Protein AF-A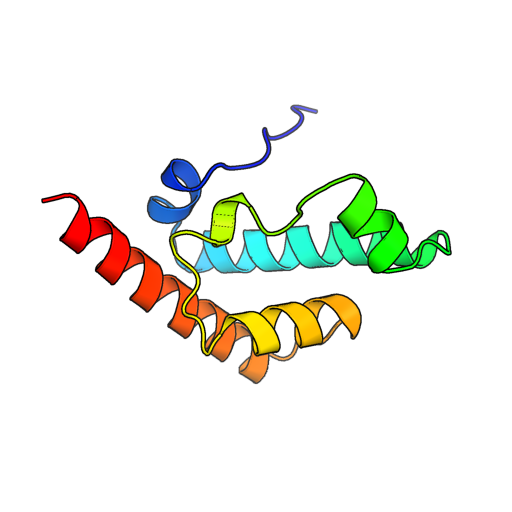0A9E1LBX3-F1 (afdb_monomer)

pLDDT: mean 90.94, std 12.04, range [31.88, 98.06]

Nearest PDB structures (foldseek):
  2rjb-assembly2_B  TM=6.618E-01  e=8.357E+00  Shigella flexneri

Radius of gyration: 13.59 Å; Cα contacts (8 Å, |Δi|>4): 63; chains: 1; bounding box: 32×26×35 Å

Solvent-accessible surface area (backbone atoms only — not comparable to full-atom values): 5793 Å² total; per-residue (Å²): 131,82,78,76,72,83,67,46,45,78,53,58,66,70,46,52,73,67,55,46,52,52,49,55,50,52,53,36,51,54,51,47,55,49,43,72,74,72,46,52,72,64,68,46,58,78,75,43,70,96,53,62,43,47,55,80,26,48,40,78,84,37,48,63,56,48,52,53,28,47,76,70,67,58,77,52,66,73,60,50,50,53,44,48,55,33,37,54,54,20,35,55,52,47,57,61,72,76,112

Mean predicted aligned error: 4.15 Å

Structure (mmCIF, N/CA/C/O backbone):
data_AF-A0A9E1LBX3-F1
#
_entry.id   AF-A0A9E1LBX3-F1
#
loop_
_atom_site.group_PDB
_atom_site.id
_atom_site.type_symbol
_atom_site.label_atom_id
_atom_site.label_alt_id
_atom_site.label_comp_id
_atom_site.label_asym_id
_atom_site.label_entity_id
_atom_site.label_seq_id
_atom_site.pdbx_PDB_ins_code
_atom_site.Cartn_x
_atom_site.Cartn_y
_atom_site.Cartn_z
_atom_site.occupancy
_atom_site.B_iso_or_equiv
_atom_site.auth_seq_id
_atom_site.auth_comp_id
_atom_site.auth_asym_id
_atom_site.auth_atom_id
_atom_site.pdbx_PDB_model_num
ATOM 1 N N . MET A 1 1 ? -20.919 13.470 -9.240 1.00 31.88 1 MET A N 1
ATOM 2 C CA . MET A 1 1 ? -19.531 13.146 -8.851 1.00 31.88 1 MET A CA 1
ATOM 3 C C . MET A 1 1 ? -19.113 11.961 -9.699 1.00 31.88 1 MET A C 1
ATOM 5 O O . MET A 1 1 ? -19.837 10.973 -9.703 1.00 31.88 1 MET A O 1
ATOM 9 N N . LEU A 1 2 ? -18.064 12.097 -10.511 1.00 33.78 2 LEU A N 1
ATOM 10 C CA . LEU A 1 2 ? -17.537 10.979 -11.294 1.00 33.78 2 LEU A CA 1
ATOM 11 C C . LEU A 1 2 ? -16.937 9.985 -10.293 1.00 33.78 2 LEU A C 1
ATOM 13 O O . LEU A 1 2 ? -16.091 10.378 -9.497 1.00 33.78 2 LEU A O 1
ATOM 17 N N . LYS A 1 3 ? -17.411 8.734 -10.286 1.00 40.97 3 LYS A N 1
ATOM 18 C CA . LYS A 1 3 ? -16.657 7.633 -9.675 1.00 40.97 3 LYS A CA 1
ATOM 19 C C . LYS A 1 3 ? -15.338 7.597 -10.443 1.00 40.97 3 LYS A C 1
ATOM 21 O O . LYS A 1 3 ? -15.359 7.248 -11.622 1.00 40.97 3 LYS A O 1
ATOM 26 N N . GLU A 1 4 ? -14.242 8.048 -9.840 1.00 57.53 4 GLU A N 1
ATOM 27 C CA . GLU A 1 4 ? -12.926 7.788 -10.419 1.00 57.53 4 GLU A CA 1
ATOM 28 C C . GLU A 1 4 ? -12.825 6.270 -10.583 1.00 57.53 4 GLU A C 1
ATOM 30 O O . GLU A 1 4 ? -13.094 5.516 -9.645 1.00 57.53 4 GLU A O 1
ATOM 35 N N . SER A 1 5 ? -12.589 5.812 -11.813 1.00 68.69 5 SER A N 1
ATOM 36 C CA . SER A 1 5 ? -12.378 4.392 -12.069 1.00 68.69 5 SER A CA 1
ATOM 37 C C . SER A 1 5 ? -11.187 3.932 -11.240 1.00 68.69 5 SER A C 1
ATOM 39 O O . SER A 1 5 ? -10.177 4.637 -11.201 1.00 68.69 5 SER A O 1
ATOM 41 N N . ILE A 1 6 ? -11.301 2.761 -10.611 1.00 79.62 6 ILE A N 1
ATOM 42 C CA . ILE A 1 6 ? -10.188 2.131 -9.896 1.00 79.62 6 ILE A CA 1
ATOM 43 C C . ILE A 1 6 ? -8.996 2.061 -10.871 1.00 79.62 6 ILE A C 1
ATOM 45 O O . ILE A 1 6 ? -9.154 1.486 -11.953 1.00 79.62 6 ILE A O 1
ATOM 49 N N . PRO A 1 7 ? -7.853 2.703 -10.559 1.00 89.62 7 PRO A N 1
ATOM 50 C CA . PRO A 1 7 ? -6.698 2.720 -11.448 1.00 89.62 7 PRO A CA 1
ATOM 51 C C . PRO A 1 7 ? -6.176 1.303 -11.680 1.00 89.62 7 PRO A C 1
ATOM 53 O O . PRO A 1 7 ? -6.042 0.537 -10.730 1.00 89.62 7 PRO A O 1
ATOM 56 N N . ASN A 1 8 ? -5.828 0.966 -12.920 1.00 93.94 8 ASN A N 1
ATOM 57 C CA . ASN A 1 8 ? -5.071 -0.254 -13.211 1.00 93.94 8 ASN A CA 1
ATOM 58 C C . ASN A 1 8 ? -3.556 0.029 -13.159 1.00 93.94 8 ASN A C 1
ATOM 60 O O . ASN A 1 8 ? -3.117 1.178 -13.075 1.00 93.94 8 ASN A O 1
ATOM 64 N N . THR A 1 9 ? -2.724 -1.005 -13.278 1.00 94.94 9 THR A N 1
ATOM 65 C CA . THR A 1 9 ? -1.258 -0.861 -13.243 1.00 94.94 9 THR A CA 1
ATOM 66 C C . THR A 1 9 ? -0.711 0.133 -14.277 1.00 94.94 9 THR A C 1
ATOM 68 O O . THR A 1 9 ? 0.222 0.876 -13.972 1.00 94.94 9 THR A O 1
ATOM 71 N N . ASN A 1 10 ? -1.276 0.197 -15.492 1.00 93.06 10 ASN A N 1
ATOM 72 C CA . ASN A 1 10 ? -0.830 1.150 -16.518 1.00 93.06 10 ASN A CA 1
ATOM 73 C C . ASN A 1 10 ? -1.163 2.608 -16.141 1.00 93.06 10 ASN A C 1
ATOM 75 O O . ASN A 1 10 ? -0.439 3.527 -16.526 1.00 93.06 10 ASN A O 1
ATOM 79 N N . ASP A 1 11 ? -2.209 2.833 -15.347 1.00 94.69 11 ASP A N 1
ATOM 80 C CA . ASP A 1 11 ? -2.476 4.153 -14.778 1.00 94.69 11 ASP A CA 1
ATOM 81 C C . ASP A 1 11 ? -1.420 4.482 -13.715 1.00 94.69 11 ASP A C 1
ATOM 83 O O . ASP A 1 11 ? -0.814 5.555 -13.754 1.00 94.69 11 ASP A O 1
ATOM 87 N N . LEU A 1 12 ? -1.117 3.537 -12.819 1.00 95.06 12 LEU A N 1
ATOM 88 C CA . LEU A 1 12 ? -0.159 3.728 -11.722 1.00 95.06 12 LEU A CA 1
ATOM 89 C C . LEU A 1 12 ? 1.269 4.029 -12.204 1.00 95.06 12 LEU A C 1
ATOM 91 O O . LEU A 1 12 ? 1.968 4.867 -11.619 1.00 95.06 12 LEU A O 1
ATOM 95 N N . ILE A 1 13 ? 1.715 3.412 -13.303 1.00 94.88 13 ILE A N 1
ATOM 96 C CA . ILE A 1 13 ? 3.030 3.726 -13.887 1.00 94.88 13 ILE A CA 1
ATOM 97 C C . ILE A 1 13 ? 3.116 5.184 -14.365 1.00 94.88 13 ILE A C 1
ATOM 99 O O . ILE A 1 13 ? 4.189 5.778 -14.290 1.00 94.88 13 ILE A O 1
ATOM 103 N N . SER A 1 14 ? 1.996 5.798 -14.762 1.00 94.25 14 SER A N 1
ATOM 104 C CA . SER A 1 14 ? 1.945 7.199 -15.206 1.00 94.25 14 SER A CA 1
ATOM 105 C C . SER A 1 14 ? 1.886 8.213 -14.057 1.00 94.25 14 SER A C 1
ATOM 107 O O . SER A 1 14 ? 2.083 9.409 -14.272 1.00 94.25 14 SER A O 1
ATOM 109 N N . PHE A 1 15 ? 1.612 7.764 -12.827 1.00 95.69 15 PHE A N 1
ATOM 110 C CA . PHE A 1 15 ? 1.454 8.665 -11.686 1.00 95.69 15 PHE A CA 1
ATOM 111 C C . PHE A 1 15 ? 2.775 9.342 -11.314 1.00 95.69 15 PHE A C 1
ATOM 113 O O . PHE A 1 15 ? 3.823 8.693 -11.243 1.00 95.69 15 PHE A O 1
ATOM 120 N N . SER A 1 16 ? 2.699 10.638 -11.001 1.00 96.44 16 SER A N 1
ATOM 121 C CA . SER A 1 16 ? 3.754 11.333 -10.264 1.00 96.44 16 SER A CA 1
ATOM 122 C C . SER A 1 16 ? 3.885 10.761 -8.848 1.00 96.44 16 SER A C 1
ATOM 124 O O . SER A 1 16 ? 2.970 10.104 -8.345 1.00 96.44 16 SER A O 1
ATOM 126 N N . ASN A 1 17 ? 5.000 11.047 -8.174 1.00 94.88 17 ASN A N 1
ATOM 127 C CA . ASN A 1 17 ? 5.218 10.603 -6.792 1.00 94.88 17 ASN A CA 1
ATOM 128 C C . ASN A 1 17 ? 4.126 11.123 -5.844 1.00 94.88 17 ASN A C 1
ATOM 130 O O . ASN A 1 17 ? 3.63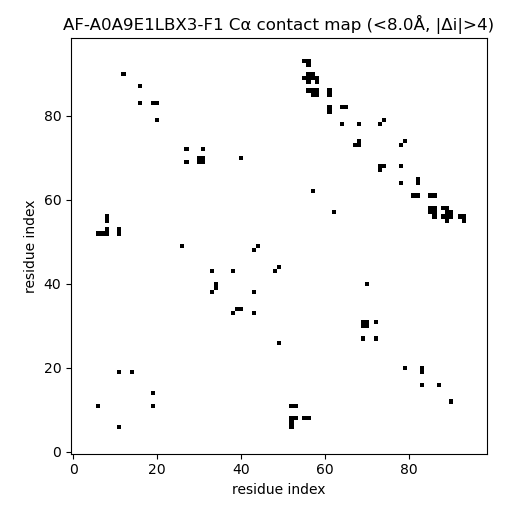6 10.375 -5.003 1.00 94.88 17 ASN A O 1
ATOM 134 N N . GLU A 1 18 ? 3.694 12.374 -6.021 1.00 96.00 18 GLU A N 1
ATOM 135 C CA . GLU A 1 18 ? 2.595 12.959 -5.245 1.00 96.00 18 GLU A CA 1
ATOM 136 C C . GLU A 1 18 ? 1.277 12.224 -5.497 1.00 96.00 18 GLU A C 1
ATOM 138 O O . GLU A 1 18 ? 0.597 11.838 -4.551 1.00 96.00 18 GLU A O 1
ATOM 143 N N . LYS A 1 19 ? 0.947 11.947 -6.766 1.00 96.50 19 LYS A N 1
ATOM 144 C CA . LYS A 1 19 ? -0.279 11.222 -7.115 1.00 96.50 19 LYS A CA 1
ATOM 145 C C . LYS A 1 19 ? -0.251 9.778 -6.604 1.00 96.50 19 LYS A C 1
ATOM 147 O O . LYS A 1 19 ? -1.280 9.277 -6.165 1.00 96.50 19 LYS A O 1
ATOM 152 N N . MET A 1 20 ? 0.915 9.129 -6.608 1.00 96.56 20 MET A N 1
ATOM 153 C CA . MET A 1 20 ? 1.104 7.811 -5.997 1.00 96.56 20 MET A CA 1
ATOM 154 C C . MET A 1 20 ? 0.894 7.864 -4.479 1.00 96.56 20 MET A C 1
ATOM 156 O O . MET A 1 20 ? 0.177 7.031 -3.937 1.00 96.56 20 MET A O 1
ATOM 160 N N . ARG A 1 21 ? 1.447 8.870 -3.790 1.00 96.62 21 ARG A N 1
ATOM 161 C CA . ARG A 1 21 ? 1.217 9.076 -2.351 1.00 96.62 21 ARG A CA 1
ATOM 162 C C . ARG A 1 21 ? -0.269 9.261 -2.047 1.00 96.62 21 ARG A C 1
ATOM 164 O O . ARG A 1 21 ? -0.793 8.597 -1.159 1.00 96.62 21 ARG A O 1
ATOM 171 N N . THR A 1 22 ? -0.962 10.108 -2.809 1.00 96.38 22 THR A N 1
ATOM 172 C CA . THR A 1 22 ? -2.414 10.293 -2.674 1.00 96.38 22 THR A CA 1
ATOM 173 C C . THR A 1 22 ? -3.175 8.993 -2.923 1.00 96.38 22 THR A C 1
ATOM 175 O O . THR A 1 22 ? -4.074 8.669 -2.157 1.00 96.38 22 THR A O 1
ATOM 178 N N . TYR A 1 23 ? -2.798 8.221 -3.944 1.00 95.69 23 TYR A N 1
ATOM 179 C CA . TYR A 1 23 ? -3.412 6.924 -4.226 1.00 95.69 23 TYR A CA 1
ATOM 180 C C . TYR A 1 23 ? -3.281 5.949 -3.048 1.00 95.69 23 TYR A C 1
ATOM 182 O O . TYR A 1 23 ? -4.279 5.364 -2.635 1.00 95.69 23 TYR A O 1
ATOM 190 N N . ILE A 1 24 ? -2.087 5.823 -2.461 1.00 95.88 24 ILE A N 1
ATOM 191 C CA . ILE A 1 24 ? -1.861 4.951 -1.300 1.00 95.88 24 ILE A CA 1
ATOM 192 C C . ILE A 1 24 ? -2.670 5.421 -0.082 1.00 95.88 24 ILE A C 1
ATOM 194 O O . ILE A 1 24 ? -3.261 4.593 0.607 1.00 95.88 24 ILE A O 1
ATOM 198 N N . HIS A 1 25 ? -2.777 6.731 0.157 1.00 95.56 25 HIS A N 1
ATOM 199 C CA . HIS A 1 25 ? -3.645 7.253 1.217 1.00 95.56 25 HIS A CA 1
ATOM 200 C C . HIS A 1 25 ? -5.128 6.963 0.970 1.00 95.56 25 HIS A C 1
ATOM 202 O O . HIS A 1 25 ? -5.805 6.516 1.890 1.00 95.56 25 HIS A O 1
ATOM 208 N N . ASN A 1 26 ? -5.618 7.147 -0.257 1.00 94.94 26 ASN A N 1
ATOM 209 C CA . ASN A 1 26 ? -7.007 6.845 -0.605 1.00 94.94 26 ASN A CA 1
ATOM 210 C C . ASN A 1 26 ? -7.316 5.352 -0.436 1.00 94.94 26 ASN A C 1
ATOM 212 O O . ASN A 1 26 ? -8.376 5.000 0.076 1.00 94.94 26 ASN A O 1
ATOM 216 N N . LEU A 1 27 ? -6.383 4.478 -0.829 1.00 93.69 27 LEU A N 1
ATOM 217 C CA . LEU A 1 27 ? -6.505 3.035 -0.624 1.00 93.69 27 LEU A CA 1
ATOM 218 C C . LEU A 1 27 ? -6.592 2.694 0.869 1.00 93.69 27 LEU A C 1
ATOM 220 O O . LEU A 1 27 ? -7.426 1.894 1.287 1.00 93.69 27 LEU A O 1
ATOM 224 N N . GLN A 1 28 ? -5.762 3.345 1.684 1.00 93.62 28 GLN A N 1
ATOM 225 C CA . GLN A 1 28 ? -5.781 3.186 3.133 1.00 93.62 28 GLN A CA 1
ATOM 226 C C . GLN A 1 28 ? -7.082 3.709 3.757 1.00 93.62 28 GLN A C 1
ATOM 228 O O . GLN A 1 28 ? -7.611 3.078 4.668 1.00 93.62 28 GLN A O 1
ATOM 233 N N . ASP A 1 29 ? -7.612 4.837 3.281 1.00 94.62 29 ASP A N 1
ATOM 234 C CA . ASP A 1 29 ? -8.892 5.394 3.730 1.00 94.62 29 ASP A CA 1
ATOM 235 C C . ASP A 1 29 ? -10.063 4.458 3.408 1.00 94.62 29 ASP A C 1
ATOM 237 O O . ASP A 1 29 ? -10.891 4.192 4.281 1.00 94.62 29 ASP A O 1
ATOM 241 N N . ASP A 1 30 ? -10.110 3.915 2.190 1.00 92.81 30 ASP A N 1
ATOM 242 C CA . ASP A 1 30 ? -11.144 2.965 1.771 1.00 92.81 30 ASP A CA 1
ATOM 243 C C . ASP A 1 30 ? -11.092 1.674 2.602 1.00 92.81 30 ASP A C 1
ATOM 245 O O . ASP A 1 30 ? -12.108 1.239 3.156 1.00 92.81 30 ASP A O 1
ATOM 249 N N . LEU A 1 31 ? -9.893 1.111 2.793 1.00 92.62 31 LEU A N 1
ATOM 250 C CA . LEU A 1 31 ? -9.712 -0.085 3.611 1.00 92.62 31 LEU A CA 1
ATOM 251 C C . LEU A 1 31 ? -10.120 0.160 5.069 1.00 92.62 31 LEU A C 1
ATOM 253 O O . LEU A 1 31 ? -10.858 -0.634 5.650 1.00 92.62 31 LEU A O 1
ATOM 257 N N . GLN A 1 32 ? -9.686 1.271 5.666 1.00 93.81 32 GLN A N 1
ATOM 258 C CA . GLN A 1 32 ? -10.037 1.607 7.047 1.00 93.81 32 GLN A CA 1
ATOM 259 C C . GLN A 1 32 ? -11.534 1.883 7.205 1.00 93.81 32 GLN A C 1
ATOM 261 O O . GLN A 1 32 ? -12.123 1.485 8.210 1.00 93.81 32 GLN A O 1
ATOM 266 N N . SER A 1 33 ? -12.181 2.480 6.199 1.00 94.25 33 SER A N 1
ATOM 267 C CA . SER A 1 33 ? -13.636 2.627 6.182 1.00 94.25 33 SER A CA 1
ATOM 268 C C . SER A 1 33 ? -14.317 1.261 6.240 1.00 94.25 33 SER A C 1
ATOM 270 O O . SER A 1 33 ? -15.231 1.080 7.043 1.00 94.25 33 SER A O 1
ATOM 272 N N . LYS A 1 34 ? -13.860 0.279 5.455 1.00 93.00 34 LYS A N 1
ATOM 273 C CA . LYS A 1 34 ? -14.406 -1.090 5.466 1.00 93.00 34 LYS A CA 1
ATOM 274 C C . LYS A 1 34 ? -14.158 -1.790 6.802 1.00 93.00 34 LYS A C 1
ATOM 276 O O . LYS A 1 34 ? -15.112 -2.290 7.398 1.00 93.00 34 LYS A O 1
ATOM 281 N N . LEU A 1 35 ? -12.934 -1.742 7.327 1.00 92.19 35 LEU A N 1
ATOM 282 C CA . LEU A 1 35 ? -12.587 -2.316 8.634 1.00 92.19 35 LEU A CA 1
ATOM 283 C C . LEU A 1 35 ? -13.424 -1.702 9.772 1.00 92.19 35 LEU A C 1
ATOM 285 O O . LEU A 1 35 ? -13.866 -2.408 10.676 1.00 92.19 35 LEU A O 1
ATOM 289 N N . SER A 1 36 ? -13.731 -0.402 9.699 1.00 93.19 36 SER A N 1
ATOM 290 C CA . SER A 1 36 ? -14.560 0.283 10.702 1.00 93.19 36 SER A CA 1
ATOM 291 C C . SER A 1 36 ? -16.009 -0.218 10.761 1.00 93.19 36 SER A C 1
ATOM 293 O O . SER A 1 36 ? -16.680 -0.043 11.778 1.00 93.19 36 SER A O 1
ATOM 295 N N . THR A 1 37 ? -16.488 -0.890 9.706 1.00 94.50 37 THR A N 1
ATOM 296 C CA . THR A 1 37 ? -17.816 -1.528 9.682 1.00 94.50 37 THR A CA 1
ATOM 297 C C . THR A 1 37 ? -17.860 -2.879 10.403 1.00 94.50 37 THR A C 1
ATOM 299 O O . THR A 1 37 ? -18.927 -3.482 10.500 1.00 94.50 37 THR A O 1
ATOM 302 N N . GLY A 1 38 ? -16.723 -3.348 10.930 1.00 93.19 38 GLY A N 1
ATOM 303 C CA . GLY A 1 38 ? -16.594 -4.639 11.605 1.00 93.19 38 GLY A CA 1
ATOM 304 C C . GLY A 1 38 ? -16.184 -5.793 10.688 1.00 93.19 38 GLY A C 1
ATOM 305 O O . GLY A 1 38 ? -16.121 -6.925 11.160 1.00 93.19 38 GLY A O 1
ATOM 306 N N . LEU A 1 39 ? -15.898 -5.526 9.407 1.00 93.50 39 LEU A N 1
ATOM 307 C CA . LEU A 1 39 ? -15.289 -6.508 8.507 1.00 93.50 39 LEU A CA 1
ATOM 308 C C . LEU A 1 39 ? -13.846 -6.794 8.937 1.00 93.50 39 LEU A C 1
ATOM 310 O O . LEU A 1 39 ? -13.105 -5.873 9.284 1.00 93.50 39 LEU A O 1
ATOM 314 N N . SER A 1 40 ? -13.444 -8.062 8.886 1.00 90.69 40 SER A N 1
ATOM 315 C CA . SER A 1 40 ? -12.037 -8.445 9.005 1.00 90.69 40 SER A CA 1
ATOM 316 C C . SER A 1 40 ? -11.291 -8.205 7.690 1.00 90.69 40 SER A C 1
ATOM 318 O O . SER A 1 40 ? -11.902 -8.006 6.639 1.00 90.69 40 SER A O 1
ATOM 320 N N . ILE A 1 41 ? -9.955 -8.230 7.735 1.00 86.44 41 ILE A N 1
ATOM 321 C CA . ILE A 1 41 ? -9.150 -8.178 6.508 1.00 86.44 41 ILE A CA 1
ATOM 322 C C . ILE A 1 41 ? -9.443 -9.380 5.602 1.00 86.44 41 ILE A C 1
ATOM 324 O O . ILE A 1 41 ? -9.5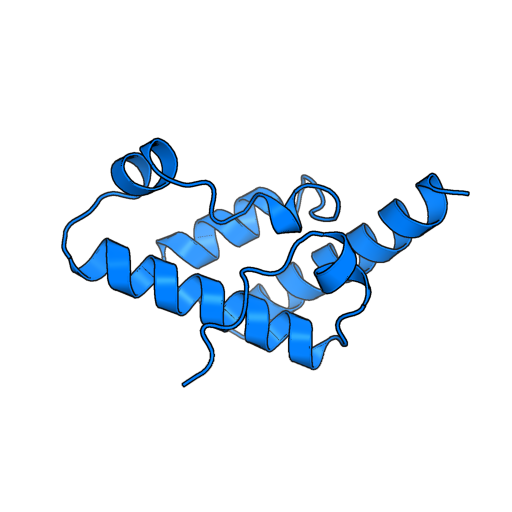31 -9.208 4.393 1.00 86.44 41 ILE A O 1
ATOM 328 N N . ASP A 1 42 ? -9.686 -10.556 6.182 1.00 89.06 42 ASP A N 1
ATOM 329 C CA . ASP A 1 42 ? -10.018 -11.766 5.431 1.00 89.06 42 ASP A CA 1
ATOM 330 C C . ASP A 1 42 ? -11.365 -11.602 4.700 1.00 89.06 42 ASP A C 1
ATOM 332 O O . ASP A 1 42 ? -11.440 -11.842 3.500 1.00 89.06 42 ASP A O 1
ATOM 336 N N . ASP A 1 43 ? -12.396 -11.054 5.363 1.00 93.75 43 ASP A N 1
ATOM 337 C CA . ASP A 1 43 ? -13.708 -10.782 4.737 1.00 93.75 43 ASP A CA 1
ATOM 338 C C . ASP A 1 43 ? -13.628 -9.816 3.544 1.00 93.75 43 ASP A C 1
ATOM 340 O O . ASP A 1 43 ? -14.509 -9.814 2.673 1.00 93.75 43 ASP A O 1
ATOM 344 N N . ILE A 1 44 ? -12.639 -8.920 3.570 1.00 91.25 44 ILE A N 1
ATOM 345 C CA . ILE A 1 44 ? -12.371 -7.949 2.512 1.00 91.25 44 ILE A CA 1
ATOM 346 C C . ILE A 1 44 ? -11.665 -8.660 1.355 1.00 91.25 44 ILE A C 1
ATOM 348 O O . ILE A 1 44 ? -12.162 -8.612 0.232 1.00 91.25 44 ILE A O 1
ATOM 352 N N . LEU A 1 45 ? -10.573 -9.375 1.642 1.00 88.94 45 LEU A N 1
ATOM 353 C CA . LEU A 1 45 ? -9.781 -10.100 0.644 1.00 88.94 45 LEU A CA 1
ATOM 354 C C . LEU A 1 45 ? -10.566 -11.223 -0.055 1.00 88.94 45 LEU A C 1
ATOM 356 O O . LEU A 1 45 ? -10.317 -11.518 -1.220 1.00 88.94 45 LEU A O 1
ATOM 360 N N . ASP A 1 46 ? -11.567 -11.802 0.610 1.00 92.00 46 ASP A N 1
ATOM 361 C CA . ASP A 1 46 ? -12.476 -12.785 0.008 1.00 92.00 46 ASP A CA 1
ATOM 362 C C . ASP A 1 46 ? -13.380 -12.188 -1.090 1.00 92.00 46 ASP A C 1
ATOM 364 O O . ASP A 1 46 ? -13.949 -12.921 -1.905 1.00 92.00 46 ASP A O 1
ATOM 368 N N . LYS A 1 47 ? -13.571 -10.863 -1.099 1.00 91.31 47 LYS A N 1
ATOM 369 C CA . LYS A 1 47 ? -14.512 -10.165 -1.995 1.00 91.31 47 LYS A CA 1
ATOM 370 C C . LYS A 1 47 ? -13.826 -9.281 -3.022 1.00 91.31 47 LYS A C 1
ATOM 372 O O . LYS A 1 47 ? -14.403 -9.029 -4.080 1.00 91.31 47 LYS A O 1
ATOM 377 N N . GLU A 1 48 ? -12.650 -8.771 -2.697 1.00 89.75 48 GLU A N 1
ATOM 378 C CA . GLU A 1 48 ? -11.897 -7.834 -3.517 1.00 89.75 48 GLU A CA 1
ATOM 379 C C . GLU A 1 48 ? -10.397 -8.009 -3.295 1.00 89.75 48 GLU A C 1
ATOM 381 O O . GLU A 1 48 ? -9.959 -8.401 -2.219 1.00 89.75 48 GLU A O 1
ATOM 386 N N . ASP A 1 49 ? -9.610 -7.646 -4.304 1.00 89.50 49 ASP A N 1
ATOM 387 C CA . ASP A 1 49 ? -8.167 -7.506 -4.168 1.00 89.50 49 ASP A CA 1
ATOM 388 C C . ASP A 1 49 ? -7.797 -6.012 -4.221 1.00 89.50 49 ASP A C 1
ATOM 390 O O . ASP A 1 49 ? -7.690 -5.428 -5.304 1.00 89.50 49 ASP A O 1
ATOM 394 N N . PRO A 1 50 ? -7.626 -5.348 -3.063 1.00 88.06 50 PRO A N 1
ATOM 395 C CA . PRO A 1 50 ? -7.295 -3.926 -3.013 1.00 88.06 50 PRO A CA 1
ATOM 396 C C . PRO A 1 50 ? -5.884 -3.624 -3.544 1.00 88.06 50 PRO A C 1
ATOM 398 O O . PRO A 1 50 ? -5.548 -2.457 -3.770 1.00 88.06 50 PRO A O 1
ATOM 401 N N . PHE A 1 51 ? -5.040 -4.643 -3.731 1.00 91.25 51 PHE A N 1
ATOM 402 C CA . PHE A 1 51 ? -3.646 -4.487 -4.128 1.00 91.25 51 PHE A CA 1
ATOM 403 C C . PHE A 1 51 ? -3.377 -4.884 -5.583 1.00 91.25 51 PHE A C 1
ATOM 405 O O . PHE A 1 51 ? -2.294 -4.556 -6.066 1.00 91.25 51 PHE A O 1
ATOM 412 N N . GLU A 1 52 ? -4.347 -5.471 -6.295 1.00 93.12 52 GLU A N 1
ATOM 413 C CA . GLU A 1 52 ? -4.227 -5.984 -7.674 1.00 93.12 52 GLU A CA 1
ATOM 414 C C . GLU A 1 52 ? -3.442 -5.036 -8.600 1.00 93.12 52 GLU A C 1
ATOM 416 O O . GLU A 1 52 ? -2.471 -5.415 -9.256 1.00 93.12 52 GLU A O 1
ATOM 421 N N . ALA A 1 53 ? -3.808 -3.750 -8.620 1.00 94.88 53 ALA A N 1
ATOM 422 C CA . ALA A 1 53 ? -3.167 -2.771 -9.495 1.00 94.88 53 ALA A CA 1
ATOM 423 C C . ALA A 1 53 ? -1.688 -2.510 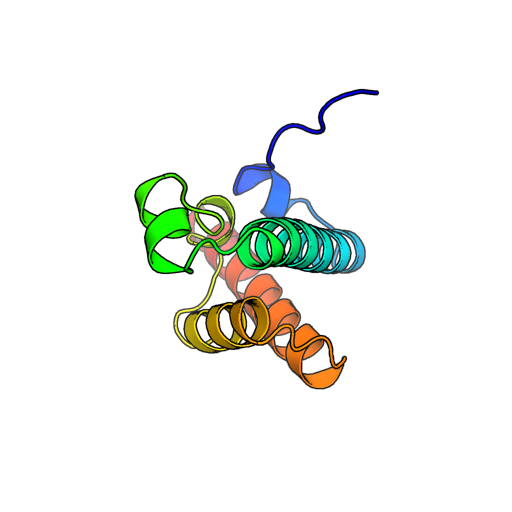-9.149 1.00 94.88 53 ALA A C 1
ATOM 425 O O . ALA A 1 53 ? -0.900 -2.170 -10.040 1.00 94.88 53 ALA A O 1
ATOM 426 N N . LEU A 1 54 ? -1.318 -2.652 -7.872 1.00 95.50 54 LEU A N 1
ATOM 427 C CA . LEU A 1 54 ? 0.039 -2.464 -7.360 1.00 95.50 54 LEU A CA 1
ATOM 428 C C . LEU A 1 54 ? 0.914 -3.698 -7.584 1.00 95.50 54 LEU A C 1
ATOM 430 O O . LEU A 1 54 ? 2.116 -3.518 -7.758 1.00 95.50 54 LEU A O 1
ATOM 434 N N . GLU A 1 55 ? 0.356 -4.913 -7.603 1.00 94.62 55 GLU A N 1
ATOM 435 C CA . GLU A 1 55 ? 1.134 -6.163 -7.629 1.00 94.62 55 GLU A CA 1
ATOM 436 C C . GLU A 1 55 ? 2.253 -6.192 -8.686 1.00 94.62 55 GLU A C 1
ATOM 438 O O . GLU A 1 55 ? 3.386 -6.521 -8.327 1.00 94.62 55 GLU A O 1
ATOM 443 N N . PRO A 1 56 ? 2.042 -5.771 -9.953 1.00 95.69 56 PRO A N 1
ATOM 444 C CA . PRO A 1 56 ? 3.099 -5.859 -10.964 1.00 95.69 56 PRO A CA 1
ATOM 445 C C . PRO A 1 56 ? 4.260 -4.879 -10.749 1.00 95.69 56 PRO A C 1
ATOM 447 O O . PRO A 1 56 ? 5.308 -5.018 -11.378 1.00 95.69 56 PRO A O 1
ATOM 450 N N . ILE A 1 57 ? 4.064 -3.862 -9.905 1.00 96.56 57 ILE A N 1
ATOM 451 C CA . ILE A 1 57 ? 5.041 -2.810 -9.596 1.00 96.56 57 ILE A CA 1
ATOM 452 C C . ILE A 1 57 ? 5.433 -2.798 -8.115 1.00 96.56 57 ILE A C 1
ATOM 454 O O . ILE A 1 57 ? 6.094 -1.858 -7.675 1.00 96.56 57 ILE A O 1
ATOM 458 N N . LEU A 1 58 ? 5.012 -3.794 -7.335 1.00 96.69 58 LEU A N 1
ATOM 459 C CA . LEU A 1 58 ? 5.237 -3.865 -5.897 1.00 96.69 58 LEU A CA 1
ATOM 460 C C . LEU A 1 58 ? 6.362 -4.865 -5.605 1.00 96.69 58 LEU A C 1
ATOM 462 O O . LEU A 1 58 ? 6.156 -6.071 -5.732 1.00 96.69 58 LEU A O 1
ATOM 466 N N . PRO A 1 59 ? 7.561 -4.398 -5.205 1.00 96.44 59 PRO A N 1
ATOM 467 C CA . PRO A 1 59 ? 8.646 -5.300 -4.846 1.00 96.44 59 PRO A CA 1
ATOM 468 C C . PRO A 1 59 ? 8.262 -6.205 -3.671 1.00 96.44 59 PRO A C 1
ATOM 470 O O . PRO A 1 59 ? 7.562 -5.782 -2.744 1.00 96.44 59 PRO A O 1
ATOM 473 N N . GLN A 1 60 ? 8.763 -7.441 -3.684 1.00 94.88 60 GLN A N 1
ATOM 474 C CA . GLN A 1 60 ? 8.413 -8.466 -2.698 1.00 94.88 60 GLN A CA 1
ATOM 475 C C . GLN A 1 60 ? 8.737 -8.030 -1.261 1.00 94.88 60 GLN A C 1
ATOM 477 O O . GLN A 1 60 ? 7.982 -8.317 -0.336 1.00 94.88 60 GLN A O 1
ATOM 482 N N . GLU A 1 61 ? 9.837 -7.308 -1.063 1.00 94.69 61 GLU A N 1
ATOM 483 C CA . GLU A 1 61 ? 10.257 -6.782 0.234 1.00 94.69 61 GLU A CA 1
ATOM 484 C C . GLU A 1 61 ? 9.373 -5.631 0.746 1.00 94.69 61 GLU A C 1
ATOM 486 O O . GLU A 1 61 ? 9.326 -5.374 1.948 1.00 94.69 61 GLU A O 1
ATOM 491 N N . VAL A 1 62 ? 8.643 -4.956 -0.148 1.00 96.94 62 VAL A N 1
ATOM 492 C CA . VAL A 1 62 ? 7.763 -3.820 0.174 1.00 96.94 62 VAL A CA 1
ATOM 493 C C . VAL A 1 62 ? 6.346 -4.295 0.481 1.00 96.94 62 VAL A C 1
ATOM 495 O O . VAL A 1 62 ? 5.672 -3.693 1.316 1.00 96.94 62 VAL A O 1
ATOM 498 N N . TYR A 1 63 ? 5.906 -5.395 -0.136 1.00 94.31 63 TYR A N 1
ATOM 499 C CA . TYR A 1 63 ? 4.588 -5.993 0.091 1.00 94.31 63 TYR A CA 1
ATOM 500 C C . TYR A 1 63 ? 4.212 -6.140 1.581 1.00 94.31 63 TYR A C 1
ATOM 502 O O . TYR A 1 63 ? 3.185 -5.587 1.983 1.00 94.31 63 TYR A O 1
ATOM 510 N N . PRO A 1 64 ? 5.023 -6.782 2.452 1.00 94.06 64 PRO A N 1
ATOM 511 C CA . PRO A 1 64 ? 4.666 -6.913 3.866 1.00 94.06 64 PRO A CA 1
ATOM 512 C C . PRO A 1 64 ? 4.595 -5.562 4.592 1.00 94.06 64 PRO A C 1
ATOM 514 O O . PRO A 1 64 ? 3.788 -5.405 5.506 1.00 94.06 64 PRO A O 1
ATOM 517 N N . ILE A 1 65 ? 5.397 -4.572 4.183 1.00 96.00 65 ILE A N 1
ATOM 518 C CA . ILE A 1 65 ? 5.369 -3.219 4.760 1.00 96.00 65 ILE A CA 1
ATOM 519 C C . ILE A 1 65 ? 4.047 -2.533 4.410 1.00 96.00 65 ILE A C 1
ATOM 521 O O . ILE A 1 65 ? 3.402 -1.973 5.296 1.00 96.00 65 ILE A O 1
ATOM 525 N N . LEU A 1 66 ? 3.629 -2.614 3.141 1.00 95.12 66 LEU A N 1
ATOM 526 C CA . LEU A 1 66 ? 2.357 -2.070 2.671 1.00 95.12 66 LEU A CA 1
ATOM 527 C C . LEU A 1 66 ? 1.187 -2.689 3.439 1.00 95.12 66 LEU A C 1
ATOM 529 O O . LEU A 1 66 ? 0.398 -1.958 4.029 1.00 95.12 66 LEU A O 1
ATOM 533 N N . VAL A 1 67 ? 1.104 -4.021 3.496 1.00 91.88 67 VAL A N 1
ATOM 534 C CA . VAL A 1 67 ? 0.002 -4.728 4.170 1.00 91.88 67 VAL A CA 1
ATOM 535 C C . VAL A 1 67 ? -0.066 -4.370 5.657 1.00 91.88 67 VAL A C 1
ATOM 537 O O . VAL A 1 67 ? -1.134 -4.019 6.160 1.00 91.88 67 VAL A O 1
ATOM 540 N N . LEU A 1 68 ? 1.069 -4.385 6.368 1.00 93.69 68 LEU A N 1
ATOM 541 C CA . LEU A 1 68 ? 1.103 -4.018 7.786 1.00 93.69 68 LEU A CA 1
ATOM 542 C C . LEU A 1 68 ? 0.689 -2.563 8.015 1.00 93.69 68 LEU A C 1
ATOM 544 O O . LEU A 1 68 ? -0.047 -2.289 8.967 1.00 93.69 68 LEU A O 1
ATOM 548 N N . ALA A 1 69 ? 1.133 -1.642 7.155 1.00 95.12 69 ALA A N 1
ATOM 549 C CA . ALA A 1 69 ? 0.757 -0.238 7.245 1.00 95.12 69 ALA A CA 1
ATOM 550 C C . ALA A 1 69 ? -0.745 -0.034 7.012 1.00 95.12 69 ALA A C 1
ATOM 552 O O . ALA A 1 69 ? -1.390 0.704 7.757 1.00 95.12 69 ALA A O 1
ATOM 553 N N . MET A 1 70 ? -1.303 -0.740 6.030 1.00 91.69 70 MET A N 1
ATOM 554 C CA . MET A 1 70 ? -2.713 -0.679 5.659 1.00 91.69 70 MET A CA 1
ATOM 555 C C . MET A 1 70 ? -3.625 -1.192 6.773 1.00 91.69 70 MET A C 1
ATOM 557 O O . MET A 1 70 ? -4.556 -0.491 7.165 1.00 91.69 70 MET A O 1
ATOM 561 N N . ILE A 1 71 ? -3.324 -2.367 7.336 1.00 89.69 71 ILE A N 1
ATOM 562 C CA . ILE A 1 71 ? -4.126 -2.986 8.404 1.00 89.69 71 ILE A CA 1
ATOM 563 C C . ILE A 1 71 ? -4.063 -2.154 9.691 1.00 89.69 71 ILE A C 1
ATOM 565 O O . ILE A 1 71 ? -5.091 -1.872 10.302 1.00 89.69 71 ILE A O 1
ATOM 569 N N . ASN A 1 72 ? -2.864 -1.717 10.092 1.00 92.44 72 ASN A N 1
ATOM 570 C CA . ASN A 1 72 ? -2.650 -1.008 11.362 1.00 92.44 72 ASN A CA 1
ATOM 571 C C . ASN A 1 72 ? -2.828 0.514 11.256 1.00 92.44 72 ASN A C 1
ATOM 573 O O . ASN A 1 72 ? -2.509 1.244 12.194 1.00 92.44 72 ASN A O 1
ATOM 577 N N . ASN A 1 73 ? -3.299 1.003 10.110 1.00 94.19 73 ASN A N 1
ATOM 578 C CA . ASN A 1 73 ? -3.448 2.421 9.815 1.00 94.19 73 ASN A CA 1
ATOM 579 C C . ASN A 1 73 ? -2.171 3.260 10.067 1.00 94.19 73 ASN A C 1
ATOM 581 O O . ASN A 1 73 ? -2.238 4.397 10.540 1.00 94.19 73 ASN A O 1
ATOM 585 N N . ILE A 1 74 ? -0.991 2.715 9.760 1.00 96.19 74 ILE A N 1
ATOM 586 C CA . ILE A 1 74 ? 0.284 3.420 9.946 1.00 96.19 74 ILE A CA 1
ATOM 587 C C . ILE A 1 74 ? 0.460 4.418 8.798 1.00 96.19 74 ILE A C 1
ATOM 589 O O . ILE A 1 74 ? 0.503 4.031 7.634 1.00 96.19 74 ILE A O 1
ATOM 593 N N . ARG A 1 75 ? 0.558 5.712 9.127 1.00 95.31 75 ARG A N 1
ATOM 594 C CA . ARG A 1 75 ? 0.632 6.829 8.157 1.00 95.31 75 ARG A CA 1
ATOM 595 C C . ARG A 1 75 ? 1.858 7.719 8.322 1.00 95.31 75 ARG A C 1
ATOM 597 O O . ARG A 1 75 ? 1.882 8.837 7.820 1.00 95.31 75 ARG A O 1
ATOM 604 N N . THR A 1 76 ? 2.849 7.271 9.082 1.00 97.06 76 THR A N 1
ATOM 605 C CA . THR A 1 76 ? 4.054 8.070 9.312 1.00 97.06 76 THR A CA 1
ATOM 606 C C . THR A 1 76 ? 4.807 8.274 8.001 1.00 97.06 76 THR A C 1
ATOM 608 O O . THR A 1 76 ? 4.878 7.358 7.177 1.00 97.06 76 THR A O 1
ATOM 611 N N . ASP A 1 77 ? 5.409 9.453 7.825 1.00 96.62 77 ASP A N 1
ATOM 612 C CA . ASP A 1 77 ? 6.172 9.761 6.610 1.00 96.62 77 ASP A CA 1
ATOM 613 C C . ASP A 1 77 ? 7.270 8.725 6.358 1.00 96.62 77 ASP A C 1
ATOM 615 O O . ASP A 1 77 ? 7.430 8.274 5.236 1.00 96.62 77 ASP A O 1
ATOM 619 N N . THR A 1 78 ? 7.939 8.235 7.406 1.00 97.25 78 THR A N 1
ATOM 620 C CA . THR A 1 78 ? 8.965 7.187 7.288 1.00 97.25 78 THR A CA 1
ATOM 621 C C . THR A 1 78 ? 8.451 5.908 6.625 1.00 97.25 78 THR A C 1
ATOM 623 O O . THR A 1 78 ? 9.122 5.351 5.760 1.00 97.25 78 THR A O 1
ATOM 626 N N . VAL A 1 79 ? 7.270 5.425 7.023 1.00 97.19 79 VAL A N 1
ATOM 627 C CA . VAL A 1 79 ? 6.687 4.209 6.435 1.00 97.19 79 VAL A CA 1
ATOM 628 C C . VAL A 1 79 ? 6.191 4.495 5.023 1.00 97.19 79 VAL A C 1
ATOM 630 O O . VAL A 1 79 ? 6.387 3.680 4.122 1.00 97.19 79 VAL A O 1
ATOM 633 N N . MET A 1 80 ? 5.608 5.673 4.808 1.00 97.31 80 MET A N 1
ATOM 634 C CA . MET A 1 80 ? 5.076 6.047 3.506 1.00 97.31 80 MET A CA 1
ATOM 635 C C . MET A 1 80 ? 6.171 6.271 2.466 1.00 97.31 80 MET A C 1
ATOM 637 O O . MET A 1 80 ? 6.052 5.812 1.333 1.00 97.31 80 MET A O 1
ATOM 641 N N . ASP A 1 81 ? 7.290 6.861 2.864 1.00 97.44 81 ASP A N 1
ATOM 642 C CA . ASP A 1 81 ? 8.459 7.031 2.011 1.00 97.44 81 ASP A CA 1
ATOM 643 C C . ASP A 1 81 ? 9.113 5.686 1.672 1.00 97.44 81 ASP A C 1
ATOM 645 O O . ASP A 1 81 ? 9.559 5.501 0.538 1.00 97.44 81 ASP A O 1
ATOM 649 N N . ALA A 1 82 ? 9.123 4.718 2.597 1.00 97.12 82 ALA A N 1
ATOM 650 C CA . ALA A 1 82 ? 9.608 3.364 2.319 1.00 97.12 82 ALA A CA 1
ATOM 651 C C . ALA A 1 82 ? 8.744 2.656 1.259 1.00 97.12 82 ALA A C 1
ATOM 653 O O . ALA A 1 82 ? 9.280 2.097 0.298 1.00 97.12 82 ALA A O 1
ATOM 654 N N . ILE A 1 83 ? 7.416 2.742 1.392 1.00 98.06 83 ILE A N 1
ATOM 655 C CA . ILE A 1 83 ? 6.458 2.197 0.418 1.00 98.06 83 ILE A CA 1
ATOM 656 C C . ILE A 1 83 ? 6.635 2.874 -0.946 1.00 98.06 83 ILE A C 1
ATOM 658 O O . ILE A 1 83 ? 6.796 2.193 -1.959 1.00 98.06 83 ILE A O 1
ATOM 662 N N . LEU A 1 84 ? 6.661 4.210 -0.983 1.00 97.75 84 LEU A N 1
ATOM 663 C CA . LEU A 1 84 ? 6.786 4.976 -2.225 1.00 97.75 84 LEU A CA 1
ATOM 664 C C . LEU A 1 84 ? 8.117 4.722 -2.929 1.00 97.75 84 LEU A C 1
ATOM 666 O O . LEU A 1 84 ? 8.132 4.506 -4.137 1.00 97.75 84 LEU A O 1
ATOM 670 N N . THR A 1 85 ? 9.224 4.693 -2.185 1.00 97.62 85 THR A N 1
ATOM 671 C CA . THR A 1 85 ? 10.548 4.363 -2.735 1.00 97.62 85 THR A CA 1
ATOM 672 C C . THR A 1 85 ? 10.537 2.980 -3.380 1.00 97.62 85 THR A C 1
ATOM 674 O O . THR A 1 85 ? 11.070 2.799 -4.475 1.00 97.62 85 THR A O 1
ATOM 677 N N . GLY A 1 86 ? 9.896 2.012 -2.724 1.00 97.62 86 GLY A N 1
ATOM 678 C CA . GLY A 1 86 ? 9.678 0.674 -3.254 1.00 97.62 86 GLY A CA 1
ATOM 679 C C . GLY A 1 86 ? 8.903 0.667 -4.570 1.00 97.62 86 GLY A C 1
ATOM 680 O O . GLY A 1 86 ? 9.377 0.133 -5.570 1.00 97.62 86 GLY A O 1
ATOM 681 N N . LEU A 1 87 ? 7.740 1.317 -4.590 1.00 97.12 87 LEU A N 1
ATOM 682 C CA . LEU A 1 87 ? 6.879 1.397 -5.772 1.00 97.12 87 LEU A CA 1
ATOM 683 C C . LEU A 1 87 ? 7.547 2.121 -6.945 1.00 97.12 87 LEU A C 1
ATOM 685 O O 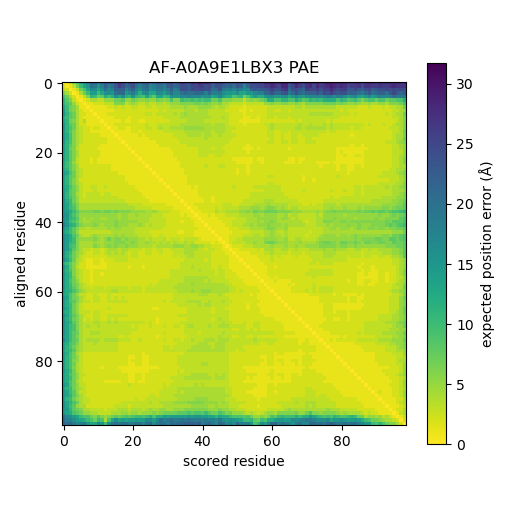. LEU A 1 87 ? 7.367 1.720 -8.089 1.00 97.12 87 LEU A O 1
ATOM 689 N N . ILE A 1 88 ? 8.343 3.162 -6.691 1.00 95.88 88 ILE A N 1
ATOM 690 C CA . ILE A 1 88 ? 9.098 3.862 -7.742 1.00 95.88 88 ILE A CA 1
ATOM 691 C C . ILE A 1 88 ? 10.109 2.910 -8.396 1.00 95.88 88 ILE A C 1
ATOM 693 O O . ILE A 1 88 ? 10.126 2.789 -9.619 1.00 95.88 88 ILE A O 1
ATOM 697 N N . ARG A 1 89 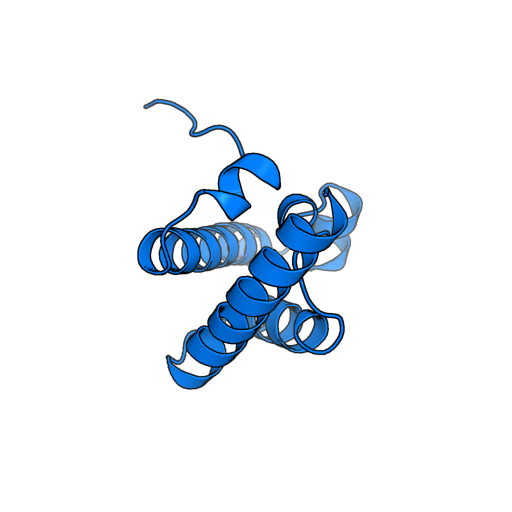? 10.880 2.159 -7.599 1.00 96.00 89 ARG A N 1
ATOM 698 C CA . ARG A 1 89 ? 11.819 1.146 -8.120 1.00 96.00 89 ARG A CA 1
ATOM 699 C C . ARG A 1 89 ? 11.102 0.025 -8.873 1.00 96.00 89 ARG A C 1
ATOM 701 O O . ARG A 1 89 ? 11.577 -0.437 -9.912 1.00 96.00 89 ARG A O 1
ATOM 708 N N . GLY A 1 90 ? 9.952 -0.411 -8.362 1.00 96.06 90 GLY A N 1
ATOM 709 C CA . GLY A 1 90 ? 9.129 -1.423 -9.016 1.00 96.06 90 GLY A CA 1
ATOM 710 C C . GLY A 1 90 ? 8.568 -0.940 -10.355 1.00 96.06 90 GLY A C 1
ATOM 711 O O . GLY A 1 90 ? 8.623 -1.678 -11.336 1.00 96.06 90 GLY A O 1
ATOM 712 N N . LYS A 1 91 ? 8.140 0.327 -10.446 1.00 95.00 91 LYS A N 1
ATOM 713 C CA . LYS A 1 91 ? 7.732 0.970 -11.708 1.00 95.00 91 LYS A CA 1
ATOM 714 C C . LYS A 1 91 ? 8.858 0.971 -12.738 1.00 95.00 91 LYS A C 1
ATOM 716 O O . LYS A 1 91 ? 8.633 0.538 -13.864 1.00 95.00 91 LYS A O 1
ATOM 721 N N . GLU A 1 92 ? 10.053 1.415 -12.351 1.00 93.44 92 GLU A N 1
ATOM 722 C CA . GLU A 1 92 ? 11.231 1.423 -13.230 1.00 93.44 92 GLU A CA 1
ATOM 723 C C . GLU A 1 92 ? 11.549 0.009 -13.742 1.00 93.44 92 GLU A C 1
ATOM 725 O O . GLU A 1 92 ? 11.742 -0.20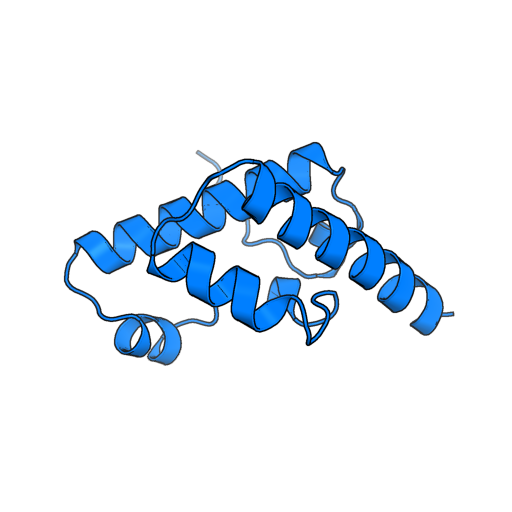4 -14.939 1.00 93.44 92 GLU A O 1
ATOM 730 N N . THR A 1 93 ? 11.522 -0.983 -12.848 1.00 93.94 93 THR A N 1
ATOM 731 C CA . THR A 1 93 ? 11.766 -2.395 -13.188 1.00 93.94 93 THR A CA 1
ATOM 732 C C . THR A 1 93 ? 10.721 -2.937 -14.166 1.00 93.94 93 THR A C 1
ATOM 734 O O . THR A 1 93 ? 11.075 -3.558 -15.168 1.00 93.94 93 THR A O 1
ATOM 737 N N . TYR A 1 94 ? 9.438 -2.670 -13.914 1.00 93.19 94 TYR A N 1
ATOM 738 C CA . TYR A 1 94 ? 8.328 -3.107 -14.762 1.00 93.19 94 TYR A CA 1
ATOM 739 C C . TYR A 1 94 ? 8.337 -2.444 -16.148 1.00 93.19 94 TYR A C 1
ATOM 741 O O . TYR A 1 94 ? 7.979 -3.067 -17.144 1.00 93.19 94 TYR A O 1
ATOM 749 N N . GLN A 1 95 ? 8.753 -1.179 -16.242 1.00 90.31 95 GLN A N 1
ATOM 750 C CA . GLN A 1 95 ? 8.888 -0.490 -17.528 1.00 90.31 95 GLN A CA 1
ATOM 751 C C . GLN A 1 95 ? 10.044 -1.062 -18.358 1.00 90.31 95 GLN A C 1
ATOM 753 O O . GLN A 1 95 ? 9.885 -1.268 -19.563 1.00 90.31 95 GLN A O 1
ATOM 758 N N . ASN A 1 96 ? 11.169 -1.376 -17.708 1.00 90.06 96 ASN A N 1
ATOM 759 C CA . ASN A 1 96 ? 12.345 -1.954 -18.357 1.00 90.06 96 ASN A CA 1
ATOM 760 C C . ASN A 1 96 ? 12.120 -3.395 -18.840 1.00 90.06 96 ASN A C 1
ATOM 762 O O . ASN 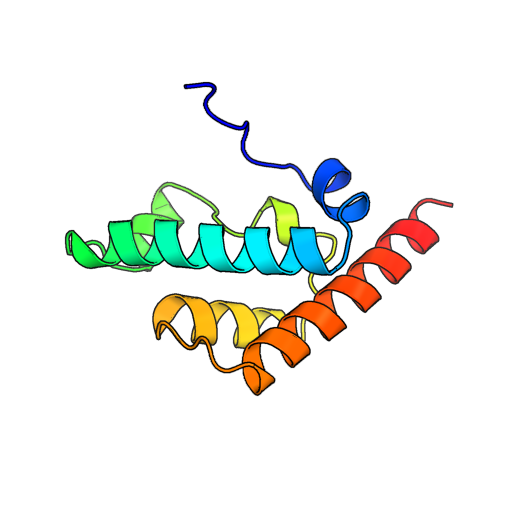A 1 96 ? 12.719 -3.789 -19.831 1.00 90.06 96 ASN A O 1
ATOM 766 N N . SER A 1 97 ? 11.262 -4.180 -18.179 1.00 85.44 97 SER A N 1
ATOM 767 C CA . SER A 1 97 ? 10.966 -5.567 -18.579 1.00 85.44 97 SER A CA 1
ATOM 768 C C . SER A 1 97 ? 9.984 -5.695 -19.751 1.00 85.44 97 SER A C 1
ATOM 770 O O . SER A 1 97 ? 9.805 -6.790 -20.282 1.00 85.44 97 SER A O 1
ATOM 772 N N . LYS A 1 98 ? 9.335 -4.594 -20.156 1.00 72.12 98 LYS A N 1
ATOM 773 C CA . LYS A 1 98 ? 8.428 -4.538 -21.317 1.00 72.12 98 LYS A CA 1
ATOM 774 C C . LYS A 1 98 ? 9.111 -4.145 -22.634 1.00 72.12 98 LYS A C 1
ATOM 776 O O . LYS A 1 98 ? 8.416 -4.049 -23.645 1.00 72.12 98 LYS A O 1
ATOM 781 N N . HIS A 1 99 ? 10.415 -3.873 -22.609 1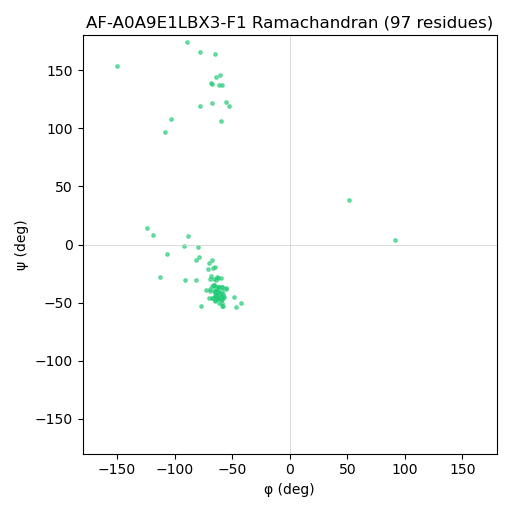.00 52.91 99 HIS A N 1
ATOM 782 C CA . HIS A 1 99 ? 11.249 -3.594 -23.785 1.00 52.91 99 HIS A CA 1
ATOM 783 C C . HIS A 1 99 ? 12.124 -4.808 -24.103 1.00 52.91 99 HIS A C 1
ATOM 785 O O . HIS A 1 99 ? 12.395 -5.018 -25.306 1.00 52.91 99 HIS A O 1
#

Sequence (99 aa):
MLKESIPNTNDLISFSNEKMRTYIHNLQDDLQSKLSTGLSIDDILDKEDPFEALEPILPQEVYPILVLAMINNIRTDTVMDAILTGLIRGKETYQNSKH

Secondary structure (DSSP, 8-state):
---PPPPPHHHHHH--HHHHHHHHHHHHHHHHHHHHTT--HHHHHTT--TTTTTGGG--TTTHHHHHHHHHTT---HHHHHHHHHHHHHHHHHHHHTT-

Foldseek 3Di:
DDPPPDDALVRLLPDDLVRVLVLLVVLLVVLVVVVVVVDDPVNVVVPDDSCRRQVQQADPVLVVLSVVCSRVVPDDPVSSVSNSVRSNVSSVVSVVVVD